Protein AF-A0A8T3LGF7-F1 (afdb_monomer_lite)

Sequence (80 aa):
FERDSQYRITGVSHTDGIRLKLTYHASGYLKAIHRTDNGIQTLATYEQDARGRLTEADARMDYH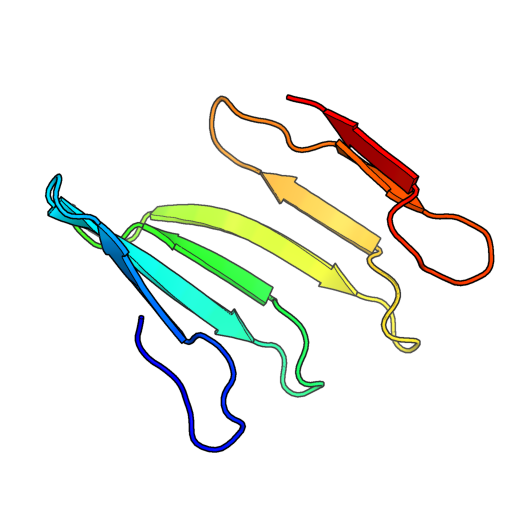LFDEFDAADRIIRWSD

Secondary structure (DSSP, 8-state):
-EE-TT--EEEEE-TTS-EEEEEE-TTSSEEEEEE-BTB-EEEEEEEE-TTS-EEEEEE-SS---EEEE-TTS-EEEEE-

Organism: Escherichia coli (NCBI:txid562)

Structure (mmCIF, N/CA/C/O backbone):
data_AF-A0A8T3LGF7-F1
#
_entry.id   AF-A0A8T3LGF7-F1
#
loop_
_atom_site.group_PDB
_atom_site.id
_atom_site.type_symbol
_atom_site.label_atom_id
_atom_site.label_alt_id
_atom_site.label_comp_id
_atom_site.label_asym_id
_atom_site.label_entity_id
_atom_site.label_seq_id
_atom_site.pdbx_PDB_ins_code
_atom_site.Cartn_x
_atom_site.Cartn_y
_atom_site.Cartn_z
_atom_site.occupancy
_atom_site.B_iso_or_equiv
_atom_site.auth_seq_id
_atom_site.auth_comp_id
_atom_site.auth_asym_id
_atom_site.auth_atom_id
_atom_site.pdbx_PDB_model_num
ATOM 1 N N . PHE A 1 1 ? -13.587 -3.555 5.359 1.00 84.19 1 PHE A N 1
ATOM 2 C CA . PHE A 1 1 ? -12.790 -3.397 4.128 1.00 84.19 1 PHE A CA 1
ATOM 3 C C . PHE A 1 1 ? -13.586 -2.603 3.118 1.00 84.19 1 PHE A C 1
ATOM 5 O O . PHE A 1 1 ? -14.743 -2.938 2.884 1.00 84.19 1 PHE A O 1
ATOM 12 N N . GLU A 1 2 ? -12.961 -1.595 2.530 1.00 91.31 2 GLU A N 1
ATOM 13 C CA . GLU A 1 2 ? -13.482 -0.815 1.407 1.00 91.31 2 GLU A CA 1
ATOM 14 C C . GLU A 1 2 ? -12.817 -1.285 0.118 1.00 91.31 2 GLU A C 1
ATOM 16 O O . GLU A 1 2 ? -11.671 -1.744 0.147 1.00 91.31 2 GLU A O 1
ATOM 21 N N . ARG A 1 3 ? -13.542 -1.206 -1.000 1.00 89.62 3 ARG A N 1
ATOM 22 C CA . ARG A 1 3 ? -13.048 -1.636 -2.307 1.00 89.62 3 ARG A CA 1
ATOM 23 C C . ARG A 1 3 ? -13.399 -0.638 -3.398 1.00 89.62 3 ARG A C 1
ATOM 25 O O . ARG A 1 3 ? -14.425 0.032 -3.307 1.00 89.62 3 ARG A O 1
ATOM 32 N N . ASP A 1 4 ? -12.566 -0.579 -4.430 1.00 90.69 4 ASP A N 1
ATOM 33 C CA . ASP A 1 4 ? -12.881 0.136 -5.667 1.00 90.69 4 ASP A CA 1
ATOM 34 C C . ASP A 1 4 ? -13.730 -0.708 -6.639 1.00 90.69 4 ASP A C 1
ATOM 36 O O . ASP A 1 4 ? -14.118 -1.841 -6.346 1.00 90.69 4 ASP A O 1
ATOM 40 N N . SER A 1 5 ? -14.020 -0.156 -7.822 1.00 93.44 5 SER A N 1
ATOM 41 C CA . SER A 1 5 ? -14.790 -0.824 -8.884 1.00 93.44 5 SER A CA 1
ATOM 42 C C . SER A 1 5 ? -14.083 -2.029 -9.517 1.00 93.44 5 SER A C 1
ATOM 44 O O . SER A 1 5 ? -14.728 -2.819 -10.201 1.00 93.44 5 SER A O 1
ATOM 46 N N . GLN A 1 6 ? -12.778 -2.184 -9.287 1.00 88.19 6 GLN A N 1
ATOM 47 C CA . GLN A 1 6 ? -11.984 -3.347 -9.687 1.00 88.19 6 GLN A CA 1
ATOM 48 C C . GLN A 1 6 ? -11.850 -4.359 -8.536 1.00 88.19 6 GLN A C 1
ATOM 50 O O . GLN A 1 6 ? -11.083 -5.313 -8.640 1.00 88.19 6 GLN A O 1
ATOM 55 N N . TYR A 1 7 ? -12.603 -4.161 -7.447 1.00 86.56 7 TYR A N 1
ATOM 56 C CA . TYR A 1 7 ? -12.612 -4.979 -6.234 1.00 86.56 7 TYR A CA 1
ATOM 57 C C . TYR A 1 7 ? -11.290 -5.004 -5.451 1.00 86.56 7 TYR A C 1
ATOM 59 O O . TYR A 1 7 ? -11.119 -5.837 -4.554 1.00 86.56 7 TYR A O 1
ATOM 67 N N . ARG A 1 8 ? -10.375 -4.066 -5.717 1.00 86.81 8 ARG A N 1
ATOM 68 C CA . ARG A 1 8 ? -9.133 -3.912 -4.947 1.00 86.81 8 ARG A CA 1
ATOM 69 C C . ARG A 1 8 ? -9.434 -3.245 -3.615 1.00 86.81 8 ARG A C 1
ATOM 71 O O . ARG A 1 8 ? -10.291 -2.368 -3.550 1.00 86.81 8 ARG A O 1
ATOM 78 N N . ILE A 1 9 ? -8.733 -3.640 -2.555 1.00 86.88 9 ILE A N 1
ATOM 79 C CA . ILE A 1 9 ? -8.924 -3.055 -1.223 1.00 86.88 9 ILE A CA 1
ATOM 80 C C . ILE A 1 9 ? -8.360 -1.637 -1.213 1.00 86.88 9 ILE A C 1
ATOM 82 O O . ILE A 1 9 ? -7.164 -1.449 -1.352 1.00 86.88 9 ILE A O 1
ATOM 86 N N . THR A 1 10 ? -9.196 -0.635 -0.983 1.00 93.69 10 THR A N 1
ATOM 87 C CA . THR A 1 10 ? -8.759 0.768 -0.880 1.00 93.69 10 THR A CA 1
ATOM 88 C C . THR A 1 10 ? -8.686 1.256 0.560 1.00 93.69 10 THR A C 1
ATOM 90 O O . THR A 1 10 ? -8.016 2.253 0.834 1.00 93.69 10 THR A O 1
ATOM 93 N N . GLY A 1 11 ? -9.337 0.545 1.483 1.00 92.50 11 GLY A N 1
ATOM 94 C CA . GLY A 1 11 ? -9.402 0.926 2.887 1.00 92.50 11 GLY A CA 1
ATOM 95 C C . GLY A 1 11 ? -9.596 -0.251 3.838 1.00 92.50 11 GLY A C 1
ATOM 96 O O . GLY A 1 11 ? -10.328 -1.209 3.553 1.00 92.50 11 GLY A O 1
ATOM 97 N N . VAL A 1 12 ? -8.956 -0.160 5.002 1.00 88.94 12 VAL A N 1
ATOM 98 C CA . VAL A 1 12 ? -9.100 -1.107 6.114 1.00 88.94 12 VAL A CA 1
ATOM 99 C C . VAL A 1 12 ? -9.426 -0.320 7.377 1.00 88.94 12 VAL A C 1
ATOM 101 O O . VAL A 1 12 ? -8.735 0.638 7.706 1.00 88.94 12 VAL A O 1
ATOM 104 N N . SER A 1 13 ? -10.467 -0.747 8.086 1.00 88.06 13 SER A N 1
ATOM 105 C CA . SER A 1 13 ? -10.848 -0.196 9.387 1.00 88.06 13 SER A CA 1
ATOM 106 C C . SER A 1 13 ? -10.770 -1.320 10.403 1.00 88.06 13 SER A C 1
ATOM 108 O O . SER A 1 13 ? -11.480 -2.319 10.264 1.00 88.06 13 SER A O 1
ATOM 110 N N . HIS A 1 14 ? -9.892 -1.164 11.384 1.00 80.00 14 HIS A N 1
ATOM 111 C CA . HIS A 1 14 ? -9.731 -2.103 12.483 1.00 80.00 14 HIS A CA 1
ATOM 112 C C . HIS A 1 14 ? -10.689 -1.743 13.624 1.00 80.00 14 HIS A C 1
ATOM 114 O O . HIS A 1 14 ? -11.101 -0.592 13.783 1.00 80.00 14 HIS A O 1
ATOM 120 N N . THR A 1 15 ? -11.063 -2.735 14.429 1.00 78.12 15 THR A N 1
ATOM 121 C CA . THR A 1 15 ? -11.969 -2.550 15.576 1.00 78.12 15 THR A CA 1
ATOM 122 C C . THR A 1 15 ? -11.355 -1.720 16.704 1.00 78.12 15 THR A C 1
ATOM 124 O O . THR A 1 15 ? -12.089 -1.175 17.518 1.00 78.12 15 THR A O 1
ATOM 127 N N . ASP A 1 16 ? -10.027 -1.610 16.742 1.00 77.44 16 ASP A N 1
ATOM 128 C CA . ASP A 1 16 ? -9.258 -0.773 17.673 1.00 77.44 16 ASP A CA 1
ATOM 129 C C . ASP A 1 16 ? -9.156 0.703 17.235 1.00 77.44 16 ASP A C 1
ATOM 131 O O . ASP A 1 16 ? -8.584 1.526 17.946 1.00 77.44 16 ASP A O 1
ATOM 135 N N . GLY A 1 17 ? -9.735 1.053 16.081 1.00 78.75 17 GLY A N 1
ATOM 136 C CA . GLY A 1 17 ? -9.772 2.415 15.557 1.00 78.75 17 GLY A CA 1
ATOM 137 C C . GLY A 1 17 ? -8.695 2.742 14.523 1.00 78.75 17 GLY A C 1
ATOM 138 O O . GLY A 1 17 ? -8.785 3.812 13.917 1.00 78.75 17 GLY A O 1
ATOM 139 N N . ILE A 1 18 ? -7.738 1.846 14.248 1.00 86.12 18 ILE A N 1
ATOM 140 C CA . ILE A 1 18 ? -6.752 2.055 13.178 1.00 86.12 18 ILE A CA 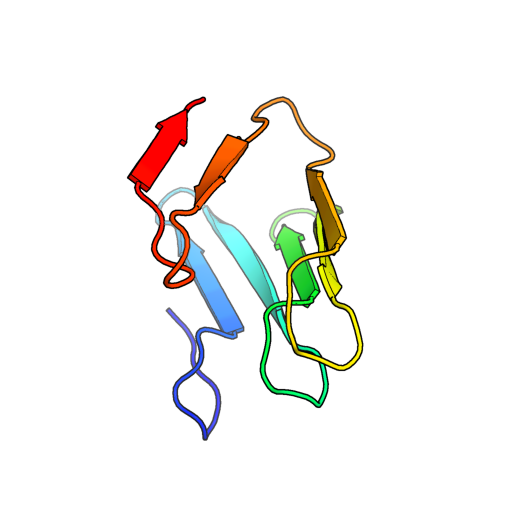1
ATOM 141 C C . ILE A 1 18 ? -7.455 2.117 11.817 1.00 86.12 18 ILE A C 1
ATOM 143 O O . ILE A 1 18 ? -8.306 1.281 11.489 1.00 86.12 18 ILE A O 1
ATOM 147 N N . ARG A 1 19 ? -7.075 3.109 11.001 1.00 91.19 19 ARG A N 1
ATOM 148 C CA . ARG A 1 19 ? -7.584 3.279 9.634 1.00 91.19 19 ARG A CA 1
ATOM 149 C C . ARG A 1 19 ? -6.441 3.302 8.644 1.00 91.19 19 ARG A C 1
ATOM 151 O O . ARG A 1 19 ? -5.533 4.121 8.769 1.00 91.19 19 ARG A O 1
ATOM 158 N N . LEU A 1 20 ? -6.528 2.436 7.644 1.00 89.62 20 LEU A N 1
ATOM 159 C CA . LEU A 1 20 ? -5.563 2.348 6.561 1.00 89.62 20 LEU A CA 1
ATOM 160 C C . LEU A 1 20 ? -6.203 2.744 5.238 1.00 89.62 20 LEU A C 1
ATOM 162 O O . LEU A 1 20 ? -7.346 2.379 4.960 1.00 89.62 20 LEU A O 1
ATOM 166 N N . LYS A 1 21 ? -5.422 3.416 4.396 1.00 96.25 21 LYS A N 1
ATOM 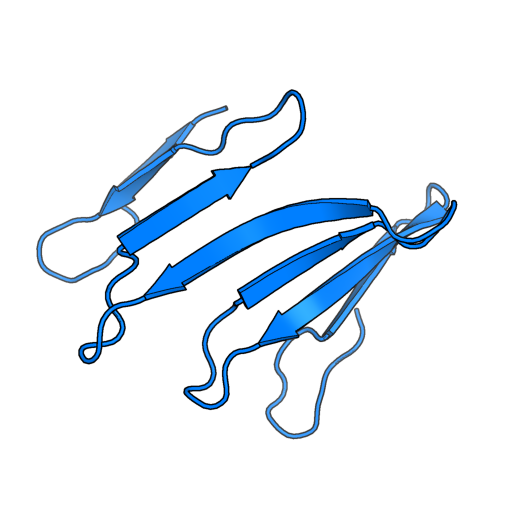167 C CA . LYS A 1 21 ? -5.741 3.704 3.003 1.00 96.25 21 LYS A CA 1
ATOM 168 C C . LYS A 1 21 ? -4.664 3.127 2.098 1.00 96.25 21 LYS A C 1
ATOM 170 O O . LYS A 1 21 ? -3.481 3.408 2.284 1.00 96.25 21 LYS A O 1
ATOM 175 N N . LEU A 1 22 ? -5.089 2.348 1.111 1.00 93.12 22 LEU A N 1
ATOM 176 C CA . LEU A 1 22 ? -4.216 1.753 0.108 1.00 93.12 22 LEU A CA 1
ATOM 177 C C . LEU A 1 22 ? -4.332 2.565 -1.181 1.00 93.12 22 LEU A C 1
ATOM 179 O O . LEU A 1 22 ? -5.433 2.903 -1.624 1.00 93.12 22 LEU A O 1
ATOM 183 N N . THR A 1 23 ? -3.192 2.899 -1.774 1.00 94.81 23 THR A N 1
ATOM 184 C CA . THR A 1 23 ? -3.124 3.582 -3.070 1.00 94.81 23 THR A CA 1
ATOM 185 C C . THR A 1 23 ? -2.436 2.697 -4.086 1.00 94.81 23 THR A C 1
ATOM 187 O O . THR A 1 23 ? -1.570 1.899 -3.738 1.00 94.81 23 THR A O 1
ATOM 190 N N . TYR A 1 24 ? -2.827 2.841 -5.347 1.00 91.38 24 TYR A N 1
ATOM 191 C CA . TYR A 1 24 ? -2.381 1.973 -6.424 1.00 91.38 24 TYR A CA 1
ATOM 192 C C . TYR A 1 24 ? -1.757 2.788 -7.548 1.00 91.38 24 TYR A C 1
ATOM 194 O O . TYR A 1 24 ? -2.183 3.909 -7.838 1.00 91.38 24 TYR A O 1
ATOM 202 N N . HIS A 1 25 ? -0.765 2.197 -8.200 1.00 87.88 25 HIS A N 1
ATOM 203 C CA . HIS A 1 25 ? -0.263 2.661 -9.482 1.00 87.88 25 HIS A CA 1
ATOM 204 C C . HIS A 1 25 ? -1.337 2.493 -10.562 1.00 87.88 25 HIS A C 1
ATOM 206 O O . HIS A 1 25 ? -2.252 1.672 -10.440 1.00 87.88 25 HIS A O 1
ATOM 212 N N . ALA A 1 26 ? -1.203 3.238 -11.661 1.00 88.56 26 ALA A N 1
ATOM 213 C CA . ALA A 1 26 ? -2.092 3.104 -12.818 1.00 88.56 26 ALA A CA 1
ATOM 214 C C . ALA A 1 26 ? -2.068 1.685 -13.420 1.00 88.56 26 ALA A C 1
ATOM 216 O O . ALA A 1 26 ? -3.069 1.233 -13.966 1.00 88.56 26 ALA A O 1
ATOM 217 N N . SER A 1 27 ? -0.949 0.969 -13.263 1.00 84.19 27 SER A N 1
ATOM 218 C CA . SER A 1 27 ? -0.780 -0.437 -13.651 1.00 84.19 27 SER A CA 1
ATOM 219 C C . SER A 1 27 ? -1.648 -1.411 -12.851 1.00 84.19 27 SER A C 1
ATOM 221 O O . SER A 1 27 ? -1.802 -2.560 -13.252 1.00 84.19 27 SER A O 1
ATOM 223 N N . GLY A 1 28 ? -2.215 -0.975 -11.727 1.00 85.88 28 GLY A N 1
ATOM 224 C CA . GLY A 1 28 ? -3.065 -1.804 -10.884 1.00 85.88 28 GLY A CA 1
ATOM 225 C C . GLY A 1 28 ? -2.412 -2.261 -9.582 1.00 85.88 28 GLY A C 1
ATOM 226 O O . GLY A 1 28 ? -3.134 -2.678 -8.679 1.00 85.88 28 GLY A O 1
ATOM 227 N N . TYR A 1 29 ? -1.087 -2.142 -9.472 1.00 83.69 29 TYR A N 1
ATOM 228 C CA . TYR A 1 29 ? -0.292 -2.625 -8.342 1.00 83.69 29 TYR A CA 1
ATOM 229 C C . TYR A 1 29 ? -0.284 -1.669 -7.154 1.00 83.69 29 TYR A C 1
ATOM 231 O O . TYR A 1 29 ? -0.467 -0.461 -7.312 1.00 83.69 29 TYR A O 1
ATOM 239 N N . LEU A 1 30 ? -0.095 -2.221 -5.953 1.00 86.56 30 LEU A N 1
ATOM 240 C CA . LEU A 1 30 ? -0.042 -1.441 -4.720 1.00 86.56 30 LEU A CA 1
ATOM 241 C C . LEU A 1 30 ? 1.138 -0.468 -4.782 1.00 86.56 30 LEU A C 1
ATOM 243 O O . LEU A 1 30 ? 2.244 -0.855 -5.135 1.00 86.56 30 LEU A O 1
ATOM 247 N N . LYS A 1 31 ? 0.876 0.795 -4.455 1.00 90.31 31 LYS A N 1
ATOM 248 C CA . LYS A 1 31 ? 1.863 1.875 -4.430 1.00 90.31 31 LYS A CA 1
ATOM 249 C C . LYS A 1 31 ? 2.242 2.246 -3.010 1.00 90.31 31 LYS A C 1
ATOM 251 O O . LYS A 1 31 ? 3.415 2.425 -2.713 1.00 90.31 31 LYS A O 1
ATOM 256 N N . ALA A 1 32 ? 1.254 2.408 -2.136 1.00 91.25 32 ALA A N 1
ATOM 257 C CA . ALA A 1 32 ? 1.517 2.787 -0.758 1.00 91.25 32 ALA A CA 1
ATOM 258 C C . ALA A 1 32 ? 0.384 2.397 0.183 1.00 91.25 32 ALA A C 1
ATOM 260 O O . ALA A 1 32 ? -0.788 2.351 -0.210 1.00 91.25 32 ALA A O 1
ATOM 261 N N . ILE A 1 33 ? 0.755 2.198 1.445 1.00 90.31 33 ILE A N 1
ATOM 262 C CA . ILE A 1 33 ? -0.163 2.056 2.571 1.00 90.31 33 ILE A CA 1
ATOM 263 C C . ILE A 1 33 ? 0.008 3.276 3.467 1.00 90.31 33 ILE A C 1
ATOM 265 O O . ILE A 1 33 ? 1.114 3.583 3.919 1.00 90.31 33 ILE A O 1
ATOM 269 N N . HIS A 1 34 ? -1.099 3.955 3.750 1.00 92.75 34 HIS A N 1
ATOM 270 C CA . HIS A 1 34 ? -1.137 5.082 4.669 1.00 92.75 34 HIS A CA 1
ATOM 271 C C . HIS A 1 34 ? -1.996 4.750 5.878 1.00 92.75 34 HIS A C 1
ATOM 273 O O . HIS A 1 34 ? -3.111 4.261 5.718 1.00 92.75 34 HIS A O 1
ATOM 279 N N . ARG A 1 35 ? -1.522 5.092 7.072 1.00 92.62 35 ARG A N 1
ATOM 280 C CA . ARG A 1 35 ? -2.364 5.226 8.257 1.00 92.62 35 ARG A CA 1
ATOM 281 C C . ARG A 1 35 ? -3.038 6.595 8.233 1.00 92.62 35 ARG A C 1
ATOM 283 O O . ARG A 1 35 ? -2.400 7.575 7.851 1.00 92.62 35 ARG A O 1
ATOM 290 N N . THR A 1 36 ? -4.321 6.657 8.582 1.00 95.00 36 THR A N 1
ATOM 291 C CA . THR A 1 36 ? -5.139 7.878 8.464 1.00 95.00 36 THR A CA 1
ATOM 292 C C . THR A 1 36 ? -5.985 8.194 9.699 1.00 95.00 36 THR A C 1
ATOM 294 O O . THR A 1 36 ? -6.704 9.190 9.688 1.00 95.00 36 THR A O 1
ATOM 297 N N . ASP A 1 37 ? -5.963 7.367 10.749 1.00 90.88 37 ASP A N 1
ATOM 298 C CA . ASP A 1 37 ? -6.749 7.598 11.975 1.00 90.88 37 ASP A CA 1
ATOM 299 C C . ASP A 1 37 ? -6.240 8.765 12.833 1.00 90.88 37 ASP A C 1
ATOM 301 O O . ASP A 1 37 ? -7.028 9.348 13.572 1.00 90.88 37 ASP A O 1
ATOM 305 N N . ASN A 1 38 ? -4.971 9.160 12.690 1.00 90.38 38 ASN A N 1
ATOM 306 C CA . ASN A 1 38 ? -4.389 10.298 13.405 1.00 90.38 38 ASN A CA 1
ATOM 307 C C . ASN A 1 38 ? -3.510 11.159 12.482 1.00 90.38 38 ASN A C 1
ATOM 309 O O . ASN A 1 38 ? -2.331 11.395 12.739 1.00 90.38 38 ASN A O 1
ATOM 313 N N . GLY A 1 39 ? -4.089 11.580 11.354 1.00 89.12 39 GLY A N 1
ATOM 314 C CA . GLY A 1 39 ? -3.352 12.221 10.264 1.00 89.12 39 GLY A CA 1
ATOM 315 C C . GLY A 1 39 ? -2.758 11.205 9.290 1.00 89.12 39 GLY A C 1
ATOM 316 O O . GLY A 1 39 ? -2.861 9.998 9.494 1.00 89.12 39 GLY A O 1
ATOM 317 N N . ILE A 1 40 ? -2.195 11.701 8.186 1.00 92.25 40 ILE A N 1
ATOM 318 C CA . ILE A 1 40 ? -1.651 10.846 7.126 1.00 92.25 40 ILE A CA 1
ATOM 319 C C . ILE A 1 40 ? -0.207 10.490 7.464 1.00 92.25 40 ILE A C 1
ATOM 321 O O . ILE A 1 40 ? 0.664 11.358 7.480 1.00 92.25 40 ILE A O 1
ATOM 325 N N . GLN A 1 41 ? 0.045 9.201 7.658 1.00 90.94 41 GLN A N 1
ATOM 326 C CA . GLN A 1 41 ? 1.381 8.641 7.806 1.00 90.94 41 GLN A CA 1
ATOM 327 C C . GLN A 1 41 ? 1.585 7.544 6.768 1.00 90.94 41 GLN A C 1
ATOM 329 O O . GLN A 1 41 ? 0.814 6.590 6.707 1.00 90.94 41 GLN A O 1
ATOM 334 N N . THR A 1 42 ? 2.628 7.659 5.953 1.00 90.38 42 THR A N 1
ATOM 335 C CA . THR A 1 42 ? 3.014 6.584 5.034 1.00 90.38 42 THR A CA 1
ATOM 336 C C . THR A 1 42 ? 3.723 5.487 5.813 1.00 90.38 42 THR A C 1
ATOM 338 O O . THR A 1 42 ? 4.762 5.740 6.417 1.00 90.38 42 THR A O 1
ATOM 341 N N . LEU A 1 43 ? 3.143 4.288 5.804 1.00 85.56 43 LEU A N 1
ATOM 342 C CA . LEU A 1 43 ? 3.697 3.109 6.467 1.00 85.56 43 LEU A CA 1
ATOM 343 C C . LEU A 1 43 ? 4.632 2.341 5.538 1.00 85.56 43 LEU A C 1
ATOM 345 O O . LEU A 1 43 ? 5.695 1.912 5.970 1.00 85.56 43 LEU A O 1
ATOM 349 N N . ALA A 1 44 ? 4.239 2.203 4.270 1.00 84.38 44 ALA A N 1
ATOM 350 C CA . ALA A 1 44 ? 5.035 1.529 3.256 1.00 84.38 44 ALA A CA 1
ATOM 351 C C . ALA A 1 44 ? 4.833 2.154 1.874 1.00 84.38 44 ALA A C 1
ATOM 353 O O . ALA A 1 44 ? 3.719 2.585 1.546 1.00 84.38 44 ALA A O 1
ATOM 354 N N . THR A 1 45 ? 5.892 2.160 1.066 1.00 85.75 45 THR A N 1
ATOM 355 C CA . THR A 1 45 ? 5.844 2.457 -0.372 1.00 85.75 45 THR A CA 1
ATOM 356 C C . THR A 1 45 ? 6.441 1.318 -1.179 1.00 85.75 45 THR A C 1
ATOM 358 O O . THR A 1 45 ? 7.423 0.709 -0.761 1.00 85.75 4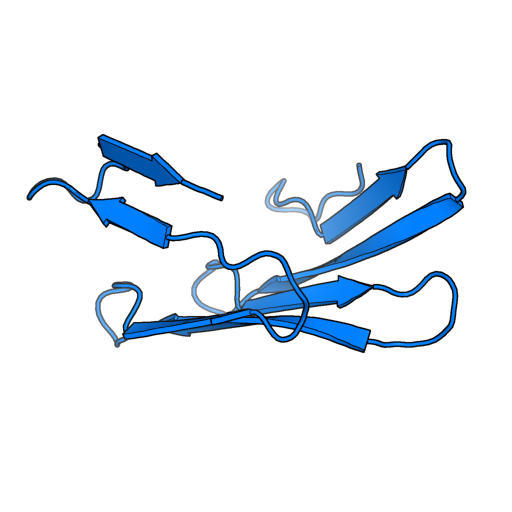5 THR A O 1
ATOM 361 N N . TYR A 1 46 ? 5.851 1.068 -2.343 1.00 82.19 46 TYR A N 1
ATOM 362 C CA . TYR A 1 46 ? 6.242 0.014 -3.263 1.00 82.19 46 TYR A CA 1
ATOM 363 C C . TYR A 1 46 ? 6.463 0.610 -4.648 1.00 82.19 46 TYR A C 1
ATOM 365 O O . TYR A 1 46 ? 5.568 1.249 -5.217 1.00 82.19 46 TYR A O 1
ATOM 373 N N . GLU A 1 47 ? 7.644 0.363 -5.200 1.00 79.88 47 GLU A N 1
ATOM 374 C CA . GLU A 1 47 ? 7.980 0.729 -6.571 1.00 79.88 47 GLU A CA 1
ATOM 375 C C . GLU A 1 47 ? 8.154 -0.520 -7.425 1.00 79.88 47 GLU A C 1
ATOM 377 O O . GLU A 1 47 ? 8.546 -1.587 -6.945 1.00 79.88 47 GLU A O 1
ATOM 382 N N . GLN A 1 48 ? 7.830 -0.381 -8.706 1.00 73.12 48 GLN A N 1
ATOM 383 C CA . GLN A 1 48 ? 7.956 -1.459 -9.673 1.00 73.12 48 GLN A CA 1
ATOM 384 C C . GLN A 1 48 ? 8.646 -0.994 -10.944 1.00 73.12 48 GLN A C 1
ATOM 386 O O . GLN A 1 48 ? 8.509 0.154 -11.372 1.00 73.12 48 GLN A O 1
ATOM 391 N N . ASP A 1 49 ? 9.325 -1.933 -11.598 1.00 73.94 49 ASP A N 1
ATOM 392 C CA . ASP A 1 49 ? 9.811 -1.721 -12.953 1.00 73.94 49 ASP A CA 1
ATOM 393 C C . ASP A 1 49 ? 8.690 -1.862 -13.997 1.00 73.94 49 ASP A C 1
ATOM 395 O O . ASP A 1 49 ? 7.560 -2.267 -13.721 1.00 73.94 49 ASP A O 1
ATOM 399 N N . ALA A 1 50 ? 9.024 -1.566 -15.253 1.00 71.69 50 ALA A N 1
ATOM 400 C CA . ALA A 1 50 ? 8.095 -1.650 -16.379 1.00 71.69 50 ALA A CA 1
ATOM 401 C C . ALA A 1 50 ? 7.537 -3.066 -16.648 1.00 71.69 50 ALA A C 1
ATOM 403 O O . ALA A 1 50 ? 6.626 -3.210 -17.462 1.00 71.69 50 ALA A O 1
ATOM 404 N N . ARG A 1 51 ? 8.078 -4.113 -16.008 1.00 73.56 51 ARG A N 1
ATOM 405 C CA . ARG A 1 51 ? 7.590 -5.498 -16.100 1.00 73.56 51 ARG A CA 1
ATOM 406 C C . ARG A 1 51 ? 6.691 -5.875 -14.919 1.00 73.56 51 ARG A C 1
ATOM 408 O O . ARG A 1 51 ? 6.239 -7.013 -14.863 1.00 73.56 51 ARG A O 1
ATOM 415 N N . GLY A 1 52 ? 6.412 -4.938 -14.009 1.00 67.12 52 GLY A N 1
ATOM 416 C CA . GLY A 1 52 ? 5.584 -5.159 -12.823 1.00 67.12 52 GLY A CA 1
ATOM 417 C C . GLY A 1 52 ? 6.312 -5.885 -11.694 1.00 67.12 52 GLY A C 1
ATOM 418 O O . GLY A 1 52 ? 5.667 -6.341 -10.753 1.00 67.12 52 GLY A O 1
ATOM 419 N N . ARG A 1 53 ? 7.644 -6.005 -11.770 1.00 68.56 53 ARG A N 1
ATOM 420 C CA . ARG A 1 53 ? 8.439 -6.616 -10.701 1.00 68.56 53 ARG A CA 1
ATOM 421 C C . ARG A 1 53 ? 8.677 -5.585 -9.614 1.00 68.56 53 ARG A C 1
ATOM 423 O O . ARG A 1 53 ? 9.020 -4.446 -9.927 1.00 68.56 53 ARG A O 1
ATOM 430 N N . LEU A 1 54 ? 8.513 -5.990 -8.359 1.00 69.12 54 LEU A N 1
ATOM 431 C CA . LEU A 1 54 ? 8.815 -5.151 -7.204 1.00 69.12 54 LEU A CA 1
ATOM 432 C C . LEU A 1 54 ? 10.306 -4.795 -7.211 1.00 69.12 54 LEU A C 1
ATOM 434 O O . LEU A 1 54 ? 11.157 -5.679 -7.164 1.00 69.12 54 LEU A O 1
ATOM 438 N N . THR A 1 55 ? 10.616 -3.506 -7.309 1.00 68.44 55 THR A N 1
ATOM 439 C CA . THR A 1 55 ? 11.996 -3.002 -7.288 1.00 68.44 55 THR A CA 1
ATOM 440 C C . THR A 1 55 ? 12.388 -2.446 -5.932 1.00 68.44 55 THR A C 1
ATOM 442 O O . THR A 1 55 ? 13.574 -2.397 -5.627 1.00 68.44 55 THR A O 1
ATOM 445 N N . GLU A 1 56 ? 11.410 -2.032 -5.125 1.00 61.97 56 GLU A N 1
ATOM 446 C CA . GLU A 1 56 ? 11.648 -1.471 -3.799 1.00 61.97 56 GLU A CA 1
ATOM 447 C 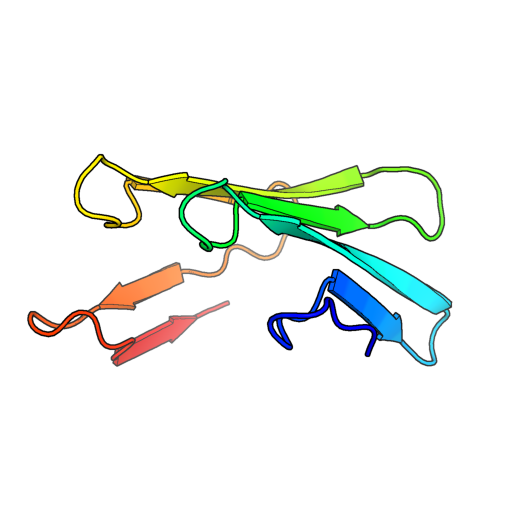C . GLU A 1 56 ? 10.408 -1.632 -2.916 1.00 61.97 56 GLU A C 1
ATOM 449 O O . GLU A 1 56 ? 9.288 -1.382 -3.366 1.00 61.97 56 GLU A O 1
ATOM 454 N N . ALA A 1 57 ? 10.624 -2.017 -1.658 1.00 71.69 57 ALA A N 1
ATOM 455 C CA . ALA A 1 57 ? 9.651 -1.931 -0.579 1.00 71.69 57 ALA A CA 1
ATOM 456 C C . ALA A 1 57 ? 10.309 -1.179 0.586 1.00 71.69 57 ALA A C 1
ATOM 458 O O . ALA A 1 57 ? 11.244 -1.683 1.203 1.00 71.69 57 ALA A O 1
ATOM 459 N N . ASP A 1 58 ? 9.839 0.035 0.860 1.00 68.69 58 ASP A N 1
ATOM 460 C CA . ASP A 1 58 ? 10.330 0.876 1.958 1.00 68.69 58 ASP A CA 1
ATOM 461 C C . ASP A 1 58 ? 9.240 0.948 3.031 1.00 68.69 58 ASP A C 1
ATOM 463 O O . ASP A 1 58 ? 8.257 1.680 2.884 1.00 68.69 58 ASP A O 1
ATOM 467 N N . ALA A 1 59 ? 9.383 0.129 4.077 1.00 69.94 59 ALA A N 1
ATOM 468 C CA . ALA A 1 59 ? 8.534 0.150 5.264 1.00 69.94 59 ALA A CA 1
ATOM 469 C C . ALA A 1 59 ? 9.161 1.077 6.314 1.00 69.94 59 ALA A C 1
ATOM 471 O O . ALA A 1 59 ? 10.261 0.829 6.798 1.00 69.94 59 ALA A O 1
ATOM 472 N N . ARG A 1 60 ? 8.458 2.157 6.669 1.00 65.62 60 ARG A N 1
ATOM 473 C CA . ARG A 1 60 ? 9.010 3.275 7.458 1.00 65.62 60 ARG A CA 1
ATOM 474 C C . ARG A 1 60 ? 8.712 3.223 8.958 1.00 65.62 60 ARG A C 1
ATOM 476 O O . ARG A 1 60 ? 8.981 4.196 9.658 1.00 65.62 60 ARG A O 1
ATOM 483 N N . MET A 1 61 ? 8.156 2.123 9.463 1.00 57.41 61 MET A N 1
ATOM 484 C CA . MET A 1 61 ? 8.008 1.866 10.903 1.00 57.41 61 MET A CA 1
ATOM 485 C C . MET A 1 61 ? 8.434 0.439 11.253 1.00 57.41 61 MET A C 1
ATOM 487 O O . MET A 1 61 ? 8.506 -0.385 10.350 1.00 57.41 61 MET A O 1
ATOM 491 N N . ASP A 1 62 ? 8.682 0.206 12.550 1.00 50.66 62 ASP A N 1
ATOM 492 C CA . ASP A 1 62 ? 9.303 -0.935 13.270 1.00 50.66 62 ASP A CA 1
ATOM 493 C C . ASP A 1 62 ? 8.935 -2.391 12.875 1.00 50.66 62 ASP A C 1
ATOM 495 O O . ASP A 1 62 ? 9.321 -3.323 13.572 1.00 50.66 62 ASP A O 1
ATOM 499 N N . TYR A 1 63 ? 8.210 -2.622 11.783 1.00 50.09 63 TYR A N 1
ATOM 500 C CA . TYR A 1 63 ? 7.920 -3.939 11.223 1.00 50.09 63 TYR A CA 1
ATOM 501 C C . TYR A 1 63 ? 8.374 -3.969 9.762 1.00 50.09 63 TYR A C 1
ATOM 503 O O . TYR A 1 63 ? 7.697 -3.463 8.862 1.00 50.09 63 TYR A O 1
ATOM 511 N N . HIS A 1 64 ? 9.551 -4.549 9.536 1.00 46.38 64 HIS A N 1
ATOM 512 C CA . HIS A 1 64 ? 10.094 -4.782 8.204 1.00 46.38 64 HIS A CA 1
ATOM 513 C C . HIS A 1 64 ? 9.622 -6.143 7.703 1.00 46.38 64 HIS A C 1
ATOM 515 O O . HIS A 1 64 ? 10.144 -7.174 8.106 1.00 46.38 64 HIS A O 1
ATOM 521 N N . LEU A 1 65 ? 8.639 -6.143 6.803 1.00 43.97 65 LEU A N 1
ATOM 522 C CA . LEU A 1 65 ? 8.220 -7.364 6.127 1.00 43.97 65 LEU A CA 1
ATOM 523 C C . LEU A 1 65 ? 9.229 -7.695 5.019 1.00 43.97 65 LEU A C 1
ATOM 525 O O . LEU A 1 65 ? 9.351 -6.944 4.048 1.00 43.97 65 LEU A O 1
ATOM 529 N N . PHE A 1 66 ? 9.949 -8.805 5.168 1.00 47.25 66 PHE A N 1
ATOM 530 C CA . PHE A 1 66 ? 10.769 -9.376 4.099 1.00 47.25 66 PHE A CA 1
ATOM 531 C C . PHE A 1 66 ? 9.963 -10.438 3.351 1.00 47.25 66 PHE A C 1
ATOM 533 O O . PHE A 1 66 ? 9.517 -11.407 3.966 1.00 47.25 66 PHE A O 1
ATOM 540 N N . ASP A 1 67 ? 9.831 -10.283 2.032 1.00 51.12 67 ASP A N 1
ATOM 541 C CA . ASP A 1 67 ? 9.210 -11.276 1.152 1.00 51.12 67 ASP A CA 1
ATOM 542 C C . ASP A 1 67 ? 10.273 -11.918 0.243 1.00 51.12 67 ASP A C 1
ATOM 544 O O . ASP A 1 67 ? 11.005 -11.222 -0.467 1.00 51.12 67 ASP A O 1
ATOM 548 N N . GLU A 1 68 ? 10.346 -13.253 0.235 1.00 46.38 68 GLU A N 1
ATOM 54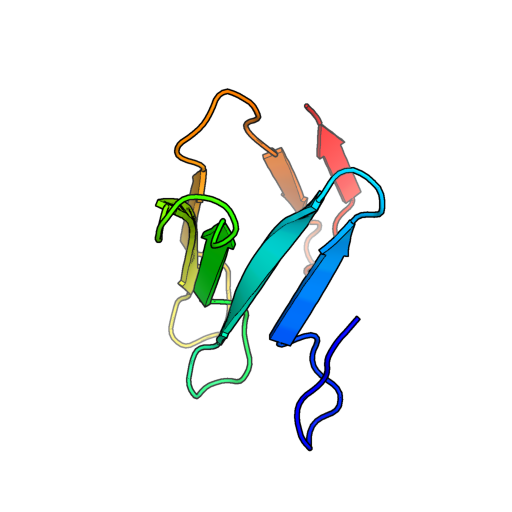9 C CA . GLU A 1 68 ? 11.126 -14.015 -0.752 1.00 46.38 68 GLU A CA 1
ATOM 550 C C . GLU A 1 68 ? 10.200 -14.610 -1.814 1.00 46.38 68 GLU A C 1
ATOM 552 O O . GLU A 1 68 ? 9.164 -15.205 -1.494 1.00 46.38 68 GLU A O 1
ATOM 557 N N . PHE A 1 69 ? 10.612 -14.503 -3.078 1.00 54.28 69 PHE A N 1
ATOM 558 C CA . PHE A 1 69 ? 9.873 -15.013 -4.230 1.00 54.28 69 PHE A CA 1
ATOM 559 C C . PHE A 1 69 ? 10.610 -16.178 -4.888 1.00 54.28 69 PHE A C 1
ATOM 561 O O . PHE A 1 69 ? 11.840 -16.190 -4.966 1.00 54.28 69 PHE A O 1
ATOM 568 N N . ASP A 1 70 ? 9.856 -17.148 -5.403 1.00 51.22 70 ASP A N 1
ATOM 569 C CA . ASP A 1 70 ? 10.407 -18.129 -6.335 1.00 51.22 70 ASP A CA 1
ATOM 570 C C . ASP A 1 70 ? 10.474 -17.594 -7.776 1.00 51.22 70 ASP A C 1
ATOM 572 O O . ASP A 1 70 ? 10.004 -16.504 -8.096 1.00 51.22 70 ASP A O 1
ATOM 576 N N . ALA A 1 71 ? 11.051 -18.389 -8.681 1.00 56.75 71 ALA A N 1
ATOM 577 C CA . ALA A 1 71 ? 11.191 -18.044 -10.099 1.00 56.75 71 ALA A CA 1
ATOM 578 C C . ALA A 1 71 ? 9.854 -17.915 -10.868 1.00 56.75 71 ALA A C 1
ATOM 580 O O . ALA A 1 71 ? 9.873 -17.614 -12.060 1.00 56.75 71 ALA A O 1
ATOM 581 N N . ALA A 1 72 ? 8.716 -18.176 -10.218 1.00 65.56 72 ALA A N 1
ATOM 582 C CA . ALA A 1 72 ? 7.370 -17.994 -10.754 1.00 65.56 72 ALA A CA 1
ATOM 583 C C . ALA A 1 72 ? 6.625 -16.826 -10.072 1.00 65.56 72 ALA A C 1
ATOM 585 O O . ALA A 1 72 ? 5.399 -16.758 -10.164 1.00 65.56 72 ALA A O 1
ATOM 586 N N . ASP A 1 73 ? 7.352 -15.933 -9.390 1.00 48.31 73 ASP A N 1
ATOM 587 C CA . ASP A 1 73 ? 6.838 -14.751 -8.686 1.00 48.31 73 ASP A CA 1
ATOM 588 C C . ASP A 1 73 ? 5.838 -15.078 -7.558 1.00 48.31 73 ASP A C 1
ATOM 590 O O . ASP A 1 73 ? 4.968 -14.274 -7.212 1.00 48.31 73 ASP A O 1
ATOM 594 N N . ARG A 1 74 ? 5.950 -16.263 -6.943 1.00 51.34 74 ARG A N 1
ATOM 595 C CA . ARG A 1 74 ? 5.132 -16.652 -5.783 1.00 51.34 74 ARG A CA 1
ATOM 596 C C . ARG A 1 74 ? 5.900 -16.391 -4.495 1.00 51.34 74 ARG A C 1
ATOM 598 O O . ARG A 1 74 ? 7.072 -16.746 -4.409 1.00 51.34 74 ARG A O 1
ATOM 605 N N . ILE A 1 75 ? 5.227 -15.843 -3.482 1.00 49.78 75 ILE A N 1
ATOM 606 C CA . ILE A 1 75 ? 5.803 -15.684 -2.140 1.00 49.78 75 ILE A CA 1
ATOM 607 C C . ILE A 1 75 ? 6.063 -17.078 -1.563 1.00 49.78 75 ILE A C 1
ATOM 609 O O . ILE A 1 75 ? 5.134 -17.874 -1.405 1.00 49.78 75 ILE A O 1
ATOM 613 N N . ILE A 1 76 ? 7.322 -17.369 -1.253 1.00 48.31 76 ILE A N 1
ATOM 614 C CA . ILE A 1 76 ? 7.748 -18.631 -0.632 1.00 48.31 76 ILE A CA 1
ATOM 615 C C . ILE A 1 76 ? 8.185 -18.455 0.820 1.00 48.31 76 ILE A C 1
ATOM 617 O O . ILE A 1 76 ? 8.276 -19.441 1.553 1.00 48.31 76 ILE A O 1
ATOM 621 N N . ARG A 1 77 ? 8.409 -17.213 1.259 1.00 33.66 77 ARG A N 1
ATOM 622 C CA . ARG A 1 77 ? 8.712 -16.891 2.650 1.00 33.66 77 ARG A CA 1
ATOM 623 C C . ARG A 1 77 ? 8.262 -15.473 2.979 1.00 33.66 77 ARG A C 1
ATOM 625 O O . ARG A 1 77 ? 8.434 -14.577 2.161 1.00 33.66 77 ARG A O 1
ATOM 632 N N . TRP A 1 78 ? 7.747 -15.310 4.193 1.00 40.72 78 TRP A N 1
ATOM 633 C CA . TRP A 1 78 ? 7.581 -14.019 4.858 1.00 40.72 78 TRP A CA 1
ATOM 634 C C . TRP A 1 78 ? 8.225 -14.079 6.252 1.00 40.72 78 TRP A C 1
ATOM 636 O O . TRP A 1 78 ? 8.257 -15.157 6.864 1.00 40.72 78 TRP A O 1
ATOM 646 N N . SER A 1 79 ? 8.764 -12.965 6.745 1.00 44.25 79 SER A N 1
ATOM 647 C CA . SER A 1 79 ? 9.231 -12.833 8.134 1.00 44.25 79 SER A CA 1
ATOM 648 C C . SER A 1 79 ? 9.054 -11.415 8.674 1.00 44.25 79 SER A C 1
ATOM 650 O O . SER A 1 79 ? 9.137 -10.459 7.898 1.00 44.25 79 SER A O 1
ATOM 652 N N . ASP A 1 80 ? 8.824 -11.332 9.987 1.00 46.19 80 ASP A N 1
ATOM 653 C CA . ASP A 1 80 ? 8.801 -10.127 10.824 1.00 46.19 80 ASP A CA 1
ATOM 654 C C . ASP A 1 80 ? 10.183 -9.754 11.391 1.00 46.19 80 ASP A C 1
ATOM 656 O O . ASP A 1 80 ? 11.044 -10.655 11.546 1.00 46.19 80 ASP A O 1
#

Radius of gyration: 13.73 Å; chains: 1; bounding box: 27×31×34 Å

pLDDT: mean 75.44, std 17.29, range [33.66, 96.25]

Foldseek 3Di:
DDADPVRDDQWDADPVGWIWGWDADPVGHTAFIWTPSPHTDTQWGWDDDPVRDTPDIDGDDDDDWDFDADPVRDTPDIDD

InterPro domains:
  IPR006530 YD repeat [TIGR01643] (4-43)